Protein AF-A0A6A6ESE4-F1 (afdb_monomer)

Mean predicted aligned error: 6.91 Å

Sequence (106 aa):
MTNELGIQWLRHFNKHTKHRTVGVHRLLIINGHESHDSLEFQQLYKEKQIITICMPSHSSHLLQPLDVGCFSPLKDAYGRQVEDLIRNHIYHVTKLEFLPAFKAAY

Foldseek 3Di:
DALVVVVVVVVVVLVVCVVVDDPQAAEDEEEQDPSQPDPVNVVSCVVSRYDYDYDDPPCCCPPVCCVPPPVVQLVVQLVVLQVVCVVVVNPDDDPVSNVVSSVRSD

InterPro domains:
  IPR004875 DDE superfamily endonuclease domain [PF03184] (1-91)
  IPR050863 Centromere and Transposable Element-Derived Protein [PTHR19303] (1-89)

Secondary structure (DSSP, 8-state):
--HHHHHHHHHHHHHHHGGG--SS-EEEEEE--GGG--HHHHHHHHHTTEEEEEEPTT-HHHH-HIIIIIIHHHHHHHHHHHHHHHHTT-----HHHHHHHHHHH-

Organism: NCBI:txid1314779

pLDDT: mean 86.21, std 9.84, range [55.22, 96.88]

Nearest PDB structures (foldseek):
  1cz9-assembly1_A-2  TM=4.977E-01  e=2.055E-02  Avian sarcoma virus
  6rwl-assembly1_A  TM=5.855E-01  e=9.764E-02  Simian immunodeficiency virus
  8fnn-assembly1_A  TM=5.774E-01  e=1.177E-01  Homo sapiens
  3hpg-assembly3_B-2  TM=4.172E-01  e=4.918E-02  Visna/maedi virus EV1 KV1772
  3hpg-assembly2_F  TM=3.936E-01  e=4.918E-02  Visna/maedi virus EV1 KV1772

Structure (mmCIF, N/CA/C/O backbone):
data_AF-A0A6A6ESE4-F1
#
_entry.id   AF-A0A6A6ESE4-F1
#
loop_
_atom_site.group_PDB
_atom_site.id
_atom_site.type_symbol
_atom_site.label_atom_id
_atom_site.label_alt_id
_atom_site.label_comp_id
_atom_site.label_asym_id
_atom_site.label_entity_id
_atom_site.label_seq_id
_atom_site.pdbx_PDB_ins_code
_atom_site.Cartn_x
_atom_site.Cartn_y
_atom_site.Cartn_z
_atom_site.occupancy
_atom_site.B_iso_or_equiv
_atom_site.auth_seq_id
_atom_site.auth_comp_id
_atom_site.auth_asym_id
_atom_site.auth_atom_id
_atom_site.pdbx_PDB_model_num
ATOM 1 N N . MET A 1 1 ? 5.144 8.330 6.990 1.00 60.06 1 MET A N 1
ATOM 2 C CA . MET A 1 1 ? 3.810 8.976 6.935 1.00 60.06 1 MET A CA 1
ATOM 3 C C . MET A 1 1 ? 3.737 9.969 8.083 1.00 60.06 1 MET A C 1
ATOM 5 O O . MET A 1 1 ? 4.176 9.608 9.166 1.00 60.06 1 MET A O 1
ATOM 9 N N . THR A 1 2 ? 3.279 11.205 7.869 1.00 75.00 2 THR A N 1
ATOM 10 C CA . THR A 1 2 ? 3.035 12.130 8.993 1.00 75.00 2 THR A CA 1
ATOM 11 C C . THR A 1 2 ? 1.780 11.694 9.752 1.00 75.00 2 THR A C 1
ATOM 13 O O . THR A 1 2 ? 0.915 11.026 9.177 1.00 75.00 2 THR A O 1
ATOM 16 N N . ASN A 1 3 ? 1.658 12.082 11.023 1.00 75.00 3 ASN A N 1
ATOM 17 C CA . ASN A 1 3 ? 0.480 11.743 11.829 1.00 75.00 3 ASN A CA 1
ATOM 18 C C . ASN A 1 3 ? -0.818 12.257 11.180 1.00 75.00 3 ASN A C 1
ATOM 20 O O . ASN A 1 3 ? -1.790 11.514 11.076 1.00 75.00 3 ASN A O 1
ATOM 24 N N . GLU A 1 4 ? -0.803 13.482 10.646 1.00 81.00 4 GLU A N 1
ATOM 25 C CA . GLU A 1 4 ? -1.957 14.085 9.968 1.00 81.00 4 GLU A CA 1
ATOM 26 C C . GLU A 1 4 ? -2.402 13.281 8.738 1.00 81.00 4 GLU A C 1
ATOM 28 O O . GLU A 1 4 ? -3.581 12.940 8.603 1.00 81.00 4 GLU A O 1
ATOM 33 N N . LEU A 1 5 ? -1.460 12.912 7.863 1.00 83.75 5 LEU A N 1
ATOM 34 C CA . LEU A 1 5 ? -1.777 12.133 6.668 1.00 83.75 5 LEU A CA 1
ATOM 35 C C . LEU A 1 5 ? -2.321 10.749 7.036 1.00 83.75 5 LEU A C 1
ATOM 37 O O . LEU A 1 5 ? -3.256 10.263 6.403 1.00 83.75 5 LEU A O 1
ATOM 41 N N . GLY A 1 6 ? -1.779 10.127 8.085 1.00 82.88 6 GLY A N 1
ATOM 42 C CA . GLY A 1 6 ? -2.277 8.837 8.549 1.00 82.88 6 GLY A CA 1
ATOM 43 C C . GLY A 1 6 ? -3.691 8.917 9.140 1.00 82.88 6 GLY A C 1
ATOM 44 O O . GLY A 1 6 ? -4.491 8.011 8.910 1.00 82.88 6 GLY A O 1
ATOM 45 N N . ILE A 1 7 ? -4.053 10.010 9.821 1.00 83.69 7 ILE A N 1
ATOM 46 C CA . ILE A 1 7 ? -5.424 10.232 10.312 1.00 83.69 7 ILE A CA 1
ATOM 47 C C . ILE A 1 7 ? -6.389 10.423 9.143 1.00 83.69 7 ILE A C 1
ATOM 49 O O . ILE A 1 7 ? -7.467 9.819 9.120 1.00 83.69 7 ILE A O 1
ATOM 53 N N . GLN A 1 8 ? -6.014 11.237 8.152 1.00 88.62 8 GLN A N 1
ATOM 54 C CA . GLN A 1 8 ? -6.818 11.421 6.942 1.00 88.62 8 GLN A CA 1
ATOM 55 C C . GLN A 1 8 ? -7.012 10.093 6.204 1.00 88.62 8 GLN A C 1
ATOM 57 O O . GLN A 1 8 ? -8.137 9.753 5.820 1.00 88.62 8 GLN A O 1
ATOM 62 N N . TRP A 1 9 ? -5.944 9.303 6.083 1.00 89.06 9 TRP A N 1
ATOM 63 C CA . TRP A 1 9 ? -6.002 7.967 5.508 1.00 89.06 9 TRP A CA 1
ATOM 64 C C . TRP A 1 9 ? -6.937 7.048 6.301 1.00 89.06 9 TRP A C 1
ATOM 66 O O . TRP A 1 9 ? -7.791 6.400 5.703 1.00 89.06 9 TRP A O 1
ATOM 76 N N . LEU A 1 10 ? -6.874 7.037 7.636 1.00 88.75 10 LEU A N 1
ATOM 77 C CA . LEU A 1 10 ? -7.746 6.197 8.464 1.00 88.75 10 LEU A CA 1
ATOM 78 C C . LEU A 1 10 ? -9.224 6.597 8.337 1.00 88.75 10 LEU A C 1
ATOM 80 O O . LEU A 1 10 ? -10.106 5.736 8.247 1.00 88.75 10 LEU A O 1
ATOM 84 N N . ARG A 1 11 ? -9.517 7.901 8.268 1.00 90.38 11 ARG A N 1
ATOM 85 C CA . ARG A 1 11 ? -10.874 8.405 7.989 1.00 90.38 11 ARG A CA 1
ATOM 86 C C . ARG A 1 11 ? -11.362 7.935 6.620 1.00 90.38 11 ARG A C 1
ATOM 88 O O . ARG A 1 11 ? -12.500 7.471 6.506 1.00 90.38 11 ARG A O 1
ATOM 95 N N . HIS A 1 12 ? -10.504 8.010 5.605 1.00 92.94 12 HIS A N 1
ATOM 96 C CA . HIS A 1 12 ? -10.797 7.523 4.262 1.00 92.94 12 HIS A CA 1
ATOM 97 C C . HIS A 1 12 ? -11.025 6.004 4.243 1.00 92.94 12 HIS A C 1
ATOM 99 O O . HIS A 1 12 ? -12.041 5.550 3.715 1.00 92.94 12 HIS A O 1
ATOM 105 N N . PHE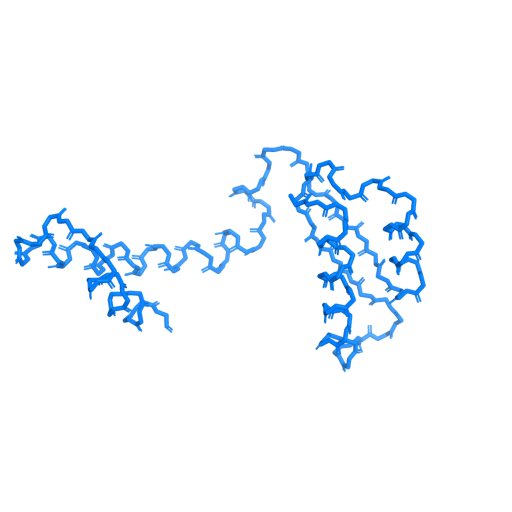 A 1 13 ? -10.140 5.223 4.863 1.00 91.19 13 PHE A N 1
ATOM 106 C CA . PHE A 1 13 ? -10.267 3.776 5.010 1.00 91.19 13 PHE A CA 1
ATOM 107 C C . PHE A 1 13 ? -11.605 3.419 5.654 1.00 91.19 13 PHE A C 1
ATOM 109 O O . PHE A 1 13 ? -12.371 2.629 5.106 1.00 91.19 13 PHE A O 1
ATOM 116 N N . ASN A 1 14 ? -11.941 4.059 6.777 1.00 92.56 14 ASN A N 1
ATOM 117 C CA . ASN A 1 14 ? -13.201 3.821 7.460 1.00 92.56 14 ASN A CA 1
ATOM 118 C C . ASN A 1 14 ? -14.408 4.122 6.559 1.00 92.56 14 ASN A C 1
ATOM 120 O O . ASN A 1 14 ? -15.317 3.297 6.481 1.00 92.56 14 ASN A O 1
ATOM 124 N N . LYS A 1 15 ? -14.408 5.265 5.859 1.00 94.56 15 LYS A N 1
ATOM 125 C CA . LYS A 1 15 ? -15.483 5.656 4.931 1.00 94.56 15 LYS A CA 1
ATOM 126 C C . LYS A 1 15 ? -15.748 4.574 3.877 1.00 94.56 15 LYS A C 1
ATOM 128 O O . LYS A 1 15 ? -16.907 4.269 3.610 1.00 94.56 15 LYS A O 1
ATOM 133 N N . HIS A 1 16 ? -14.698 3.973 3.321 1.00 94.75 16 HIS A N 1
ATOM 134 C CA . HIS A 1 16 ? -14.820 3.024 2.211 1.00 94.75 16 HIS A CA 1
ATOM 135 C C . HIS A 1 16 ? -14.953 1.561 2.642 1.00 94.75 16 HIS A C 1
ATOM 137 O O . HIS A 1 16 ? -15.399 0.748 1.840 1.00 94.75 16 HIS A O 1
ATOM 143 N N . THR A 1 17 ? -14.628 1.201 3.887 1.00 93.81 17 THR A N 1
ATOM 144 C CA . THR A 1 17 ? -14.713 -0.197 4.352 1.00 93.81 17 THR A CA 1
ATOM 145 C C . THR A 1 17 ? -15.818 -0.450 5.369 1.00 93.81 17 THR A C 1
ATOM 147 O O . THR A 1 17 ? -16.146 -1.608 5.608 1.00 93.81 17 THR A O 1
ATOM 150 N N . LYS A 1 18 ? -16.441 0.588 5.951 1.00 93.69 18 LYS A N 1
ATOM 151 C CA . LYS A 1 18 ? -17.464 0.420 7.005 1.00 93.69 18 LYS A CA 1
ATOM 152 C C . LYS A 1 18 ? -18.620 -0.486 6.574 1.00 93.69 18 LYS A C 1
ATOM 154 O O . LYS A 1 18 ? -19.051 -1.317 7.365 1.00 93.69 18 LYS A O 1
ATOM 159 N N . HIS A 1 19 ? -19.076 -0.370 5.326 1.00 94.31 19 HIS A N 1
ATOM 160 C CA . HIS A 1 19 ? -20.165 -1.193 4.784 1.00 94.31 19 HIS A CA 1
ATOM 161 C C . HIS A 1 19 ? -19.805 -2.682 4.637 1.00 94.31 19 HIS A C 1
ATOM 163 O O . HIS A 1 19 ? -20.695 -3.504 4.473 1.00 94.31 19 HIS A O 1
ATOM 169 N N . ARG A 1 20 ? -18.513 -3.033 4.692 1.00 93.19 20 ARG A N 1
ATOM 170 C CA . ARG A 1 20 ? -18.008 -4.412 4.592 1.00 93.19 20 ARG A CA 1
ATOM 171 C C . ARG A 1 20 ? -17.799 -5.068 5.957 1.00 93.19 20 ARG A C 1
ATOM 173 O O . ARG A 1 20 ? -17.222 -6.147 6.030 1.00 93.19 20 ARG A O 1
ATOM 180 N N . THR A 1 21 ? -18.196 -4.400 7.040 1.00 93.81 21 THR A N 1
ATOM 181 C CA . THR A 1 21 ? -18.011 -4.922 8.398 1.00 93.81 21 THR A CA 1
ATOM 182 C C . THR A 1 21 ? -18.909 -6.132 8.616 1.00 93.81 21 THR A C 1
ATOM 184 O O . THR A 1 21 ? -20.117 -6.053 8.408 1.00 93.81 21 THR A O 1
ATOM 187 N N . VAL A 1 22 ? -18.316 -7.229 9.082 1.00 92.44 22 VAL A N 1
ATOM 188 C CA . VAL A 1 22 ? -19.036 -8.408 9.567 1.00 92.44 22 VAL A CA 1
ATOM 189 C C . VAL A 1 22 ? -18.916 -8.422 11.089 1.00 92.44 22 VAL A C 1
ATOM 191 O O . VAL A 1 22 ? -17.811 -8.452 11.625 1.00 92.44 22 VAL A O 1
ATOM 194 N N . GLY A 1 23 ? -20.049 -8.356 11.791 1.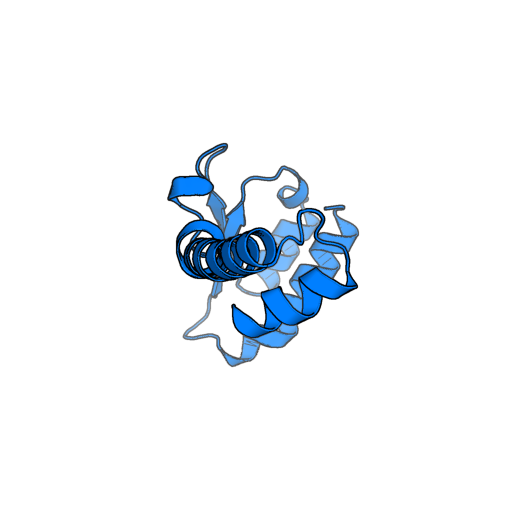00 92.25 23 GLY A N 1
ATOM 195 C CA . GLY A 1 23 ? -20.083 -8.206 13.247 1.00 92.25 23 GLY A CA 1
ATOM 196 C C . GLY A 1 23 ? -19.824 -6.765 13.703 1.00 92.25 23 GLY A C 1
ATOM 197 O O . GLY A 1 23 ? -20.348 -5.821 13.115 1.00 92.25 23 GLY A O 1
ATOM 198 N N . VAL A 1 24 ? -19.049 -6.600 14.780 1.00 90.56 24 VAL A N 1
ATOM 199 C CA . VAL A 1 24 ? -18.833 -5.294 15.440 1.00 90.56 24 VAL A CA 1
ATOM 200 C C . VAL A 1 24 ? -17.484 -4.669 15.082 1.00 90.56 24 VAL A C 1
ATOM 202 O O . VAL A 1 24 ? -17.394 -3.453 14.924 1.00 90.56 24 VAL A O 1
ATOM 205 N N . HIS A 1 25 ? -16.440 -5.489 14.936 1.00 92.06 25 HIS A N 1
ATOM 206 C CA . HIS A 1 25 ? -15.061 -5.021 14.803 1.00 92.06 25 HIS A CA 1
ATOM 207 C C . HIS A 1 25 ? -14.490 -5.277 13.408 1.00 92.06 25 HIS A C 1
ATOM 209 O O . HIS A 1 25 ? -14.838 -6.254 12.747 1.00 92.06 25 HIS A O 1
ATOM 215 N N . ARG A 1 26 ? -13.551 -4.425 12.984 1.00 93.06 26 ARG A N 1
ATOM 216 C CA . ARG A 1 26 ? -12.679 -4.671 11.822 1.00 93.06 26 ARG A CA 1
ATOM 217 C C . ARG A 1 26 ? -11.235 -4.779 12.269 1.00 93.06 26 ARG A C 1
ATOM 219 O O . ARG A 1 26 ? -10.783 -3.968 13.069 1.00 93.06 26 ARG A O 1
ATOM 226 N N . LEU A 1 27 ? -10.511 -5.733 11.702 1.00 90.44 27 LEU A N 1
ATOM 227 C CA . LEU A 1 27 ? -9.081 -5.879 11.924 1.00 90.44 27 LEU A CA 1
ATOM 228 C C . LEU A 1 27 ? -8.298 -5.106 10.857 1.00 90.44 27 LEU A C 1
ATOM 230 O O . LEU A 1 27 ? -8.546 -5.273 9.664 1.00 90.44 27 LEU A O 1
ATOM 234 N N . LEU A 1 28 ? -7.346 -4.284 11.289 1.00 88.56 28 LEU A N 1
ATOM 235 C CA . LEU A 1 28 ? -6.382 -3.607 10.434 1.00 88.56 28 LEU A CA 1
ATOM 236 C C . LEU A 1 28 ? -4.967 -4.074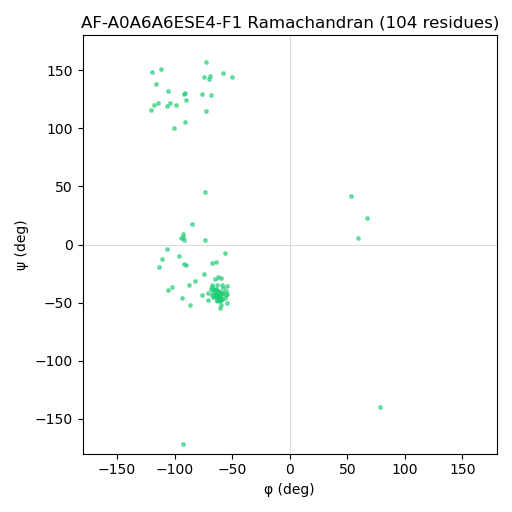 10.795 1.00 88.56 28 LEU A C 1
ATOM 238 O O . LEU A 1 28 ? -4.517 -3.898 11.924 1.00 88.56 28 LEU A O 1
ATOM 242 N N . ILE A 1 29 ? -4.268 -4.661 9.827 1.00 86.00 29 ILE A N 1
ATOM 243 C CA . ILE A 1 29 ? -2.881 -5.111 9.981 1.00 86.00 29 ILE A CA 1
ATOM 244 C C . ILE A 1 29 ? -1.973 -4.043 9.369 1.00 86.00 29 ILE A C 1
ATOM 246 O O . ILE A 1 29 ? -2.100 -3.734 8.184 1.00 86.00 29 ILE A O 1
ATOM 250 N N . ILE A 1 30 ? -1.080 -3.474 10.174 1.00 80.44 30 ILE A N 1
ATOM 251 C CA . ILE A 1 30 ? -0.171 -2.386 9.786 1.00 80.44 30 ILE A CA 1
ATOM 252 C C . ILE A 1 30 ? 1.284 -2.829 9.942 1.00 80.44 30 ILE A C 1
ATOM 254 O O . ILE A 1 30 ? 1.608 -3.649 10.805 1.00 80.44 30 ILE A O 1
ATOM 258 N N . ASN A 1 31 ? 2.173 -2.304 9.098 1.00 73.50 31 ASN A N 1
ATOM 259 C CA . ASN A 1 31 ? 3.607 -2.436 9.345 1.00 73.50 31 ASN A CA 1
ATOM 260 C C . ASN A 1 31 ? 3.982 -1.583 10.562 1.00 73.50 31 ASN A C 1
ATOM 262 O O . ASN A 1 31 ? 3.379 -0.536 10.792 1.00 73.50 31 ASN A O 1
ATOM 266 N N . GLY A 1 32 ? 4.942 -2.043 11.365 1.00 62.84 32 GLY A N 1
ATOM 267 C CA . GLY A 1 32 ? 5.331 -1.395 12.622 1.00 62.84 32 GLY A CA 1
ATOM 268 C C . GLY A 1 32 ? 6.121 -0.107 12.480 1.00 62.84 32 GLY A C 1
ATOM 269 O O . GLY A 1 32 ? 7.125 0.091 13.151 1.00 62.84 32 GLY A O 1
ATOM 270 N N . HIS A 1 33 ? 5.675 0.769 11.590 1.00 64.88 33 HIS A N 1
ATOM 271 C CA . HIS A 1 33 ? 6.222 2.100 11.444 1.00 64.88 33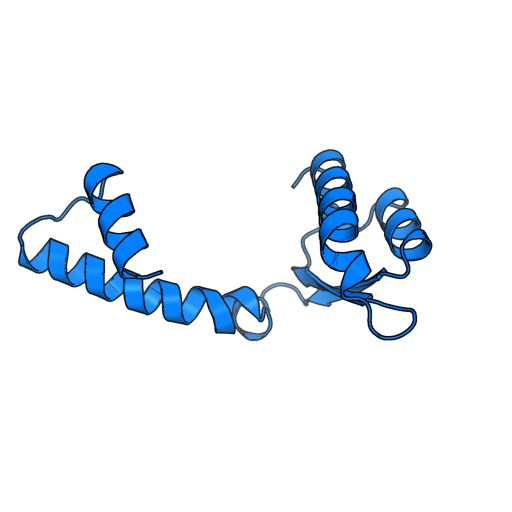 HIS A CA 1
ATOM 272 C C . HIS A 1 33 ? 5.714 2.996 12.589 1.00 64.88 33 HIS A C 1
ATOM 274 O O . HIS A 1 33 ? 4.508 3.096 12.810 1.00 64.88 33 HIS A O 1
ATOM 280 N N . GLU A 1 34 ? 6.625 3.692 13.276 1.00 55.22 34 GLU A N 1
ATOM 281 C CA . GLU A 1 34 ? 6.415 4.468 14.523 1.00 55.22 34 GLU A CA 1
ATOM 282 C C . GLU A 1 34 ? 5.325 5.565 14.468 1.00 55.22 34 GLU A C 1
ATOM 284 O O . GLU A 1 34 ? 4.946 6.146 15.480 1.00 55.22 34 GLU A O 1
ATOM 289 N N . SER A 1 35 ? 4.759 5.852 13.295 1.00 60.12 35 SER A N 1
ATOM 290 C CA . SER A 1 35 ? 3.722 6.876 13.092 1.00 60.12 35 SER A CA 1
ATOM 291 C C . SER A 1 35 ? 2.324 6.496 13.611 1.00 60.12 35 SER A C 1
ATOM 293 O O . SER A 1 35 ? 1.370 7.235 13.376 1.00 60.12 35 SER A O 1
ATOM 295 N N . HIS A 1 36 ? 2.165 5.339 14.259 1.00 60.16 36 HIS A N 1
ATOM 296 C CA . HIS A 1 36 ? 0.865 4.806 14.692 1.00 60.16 36 HIS A CA 1
ATOM 297 C C . HIS A 1 36 ? 0.604 4.892 16.203 1.00 60.16 36 HIS A C 1
ATOM 299 O O . HIS A 1 36 ? -0.508 4.588 16.631 1.00 60.16 36 HIS A O 1
ATOM 305 N N . ASP A 1 37 ? 1.577 5.360 16.987 1.00 63.91 37 ASP A N 1
ATOM 306 C CA . ASP A 1 37 ? 1.507 5.375 18.456 1.00 63.91 37 ASP A CA 1
ATOM 307 C C . ASP A 1 37 ? 0.965 6.682 19.053 1.00 63.91 37 ASP A C 1
ATOM 309 O O . ASP A 1 37 ? 0.987 6.877 20.270 1.00 63.91 37 ASP A O 1
ATOM 313 N N . SER A 1 38 ? 0.438 7.599 18.233 1.00 72.88 38 SER A N 1
ATOM 314 C CA . SER A 1 38 ? -0.191 8.801 18.786 1.00 72.88 38 SER A CA 1
ATOM 315 C C . SER A 1 38 ? -1.516 8.459 19.486 1.00 72.88 38 SER A C 1
ATOM 317 O O . SER A 1 38 ? -2.304 7.629 19.020 1.00 72.88 38 SER A O 1
ATOM 319 N N . LEU A 1 39 ? -1.798 9.144 20.598 1.00 79.38 39 LEU A N 1
ATOM 320 C CA . LEU A 1 39 ? -3.056 8.999 21.343 1.00 79.38 39 LEU A CA 1
ATOM 321 C C . LEU A 1 39 ? -4.288 9.225 20.447 1.00 79.38 39 LEU A C 1
ATOM 323 O O . LEU A 1 39 ? -5.306 8.550 20.594 1.00 79.38 39 LEU A O 1
ATOM 327 N N . GLU A 1 40 ? -4.176 10.146 19.491 1.00 80.81 40 GLU A N 1
ATOM 328 C CA . GLU A 1 40 ? -5.235 10.468 18.536 1.00 80.81 40 GLU A CA 1
ATOM 329 C C . GLU A 1 40 ? -5.569 9.277 17.623 1.00 80.81 40 GLU A C 1
ATOM 331 O O . GLU A 1 40 ? -6.745 8.994 17.380 1.00 80.81 40 GLU A O 1
ATOM 336 N N . PHE A 1 41 ? -4.563 8.513 17.177 1.00 80.94 41 PHE A N 1
ATOM 337 C CA . PHE A 1 41 ? -4.798 7.277 16.424 1.00 80.94 41 PHE A CA 1
ATOM 338 C C . PHE A 1 41 ? -5.543 6.247 17.262 1.00 80.94 41 PHE A C 1
ATOM 340 O O . PHE A 1 41 ? -6.536 5.685 16.801 1.00 80.94 41 PHE A O 1
ATOM 347 N N . GLN A 1 42 ? -5.099 6.017 18.497 1.00 81.94 42 GLN A N 1
ATOM 348 C CA . GLN A 1 42 ? -5.715 5.029 19.384 1.00 81.94 42 GLN A CA 1
ATOM 349 C C . GLN A 1 42 ? -7.184 5.359 19.677 1.00 81.94 42 GLN A C 1
ATOM 351 O O . GLN A 1 42 ? -8.044 4.474 19.631 1.00 81.94 42 GLN A O 1
ATOM 356 N N . GLN A 1 43 ? -7.492 6.637 19.918 1.00 87.06 43 GLN A N 1
ATOM 357 C CA . GLN A 1 43 ? -8.867 7.105 20.097 1.00 87.06 43 GLN A CA 1
ATOM 358 C C . GLN A 1 43 ? -9.703 6.868 18.839 1.00 87.06 43 GLN A C 1
ATOM 360 O O . GLN A 1 43 ? -10.790 6.293 18.922 1.00 87.06 43 GLN A O 1
ATOM 365 N N . LEU A 1 44 ? -9.175 7.224 17.666 1.00 86.31 44 LEU A N 1
ATOM 366 C CA . LEU A 1 44 ? -9.885 7.053 16.404 1.00 86.31 44 LEU A CA 1
ATOM 367 C C . LEU A 1 44 ? -10.135 5.570 16.079 1.00 86.31 44 LEU A C 1
ATOM 369 O O . LEU A 1 44 ? -11.235 5.216 15.654 1.00 86.31 44 LEU A O 1
ATOM 373 N N . TYR A 1 45 ? -9.168 4.684 16.328 1.00 88.06 45 TYR A N 1
ATOM 374 C CA . TYR A 1 45 ? -9.352 3.237 16.177 1.00 88.06 45 TYR A CA 1
ATOM 375 C C . TYR A 1 45 ? -10.471 2.713 17.082 1.00 88.06 45 TYR A C 1
ATOM 377 O O . TYR A 1 45 ? -11.388 2.037 16.602 1.00 88.06 45 TYR A O 1
ATOM 385 N N . LYS A 1 46 ? -10.463 3.107 18.361 1.00 89.12 46 LYS A N 1
ATOM 386 C CA . LYS A 1 46 ? -11.490 2.720 19.334 1.00 89.12 46 LYS A CA 1
ATOM 387 C C . LYS A 1 46 ? -12.878 3.222 18.932 1.00 89.12 46 LYS A C 1
ATOM 389 O O . 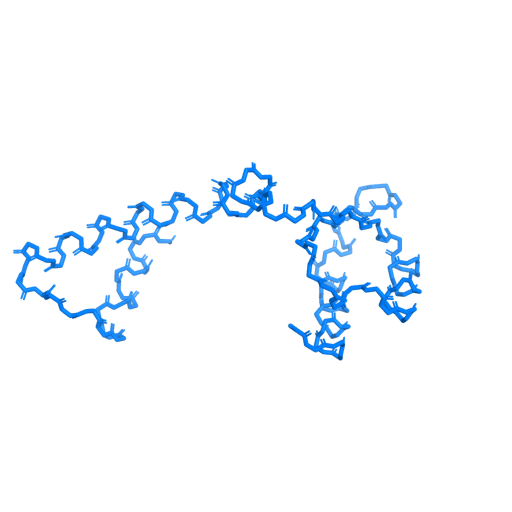LYS A 1 46 ? -13.828 2.441 18.897 1.00 89.12 46 LYS A O 1
ATOM 394 N N . GLU A 1 47 ? -13.007 4.492 18.557 1.00 92.50 47 GLU A N 1
ATOM 395 C CA . GLU A 1 47 ? -14.276 5.068 18.094 1.00 92.50 47 GLU A CA 1
ATOM 396 C C . GLU A 1 47 ? -14.858 4.339 16.881 1.00 92.50 47 GLU A C 1
ATOM 398 O O . GLU A 1 47 ? -16.076 4.223 16.744 1.00 92.50 47 GLU A O 1
ATOM 403 N N . LYS A 1 48 ? -14.003 3.893 15.955 1.00 91.75 48 LYS A N 1
ATOM 404 C CA . LYS A 1 48 ? -14.440 3.249 14.708 1.00 91.75 48 LYS A CA 1
ATOM 405 C C . LYS A 1 48 ? -14.529 1.724 14.808 1.00 91.75 48 LYS A C 1
ATOM 407 O O . LYS A 1 48 ? -14.791 1.088 13.781 1.00 91.75 48 LYS A O 1
ATOM 412 N N . GLN A 1 49 ? -14.344 1.166 16.011 1.00 93.75 49 GLN A N 1
ATOM 413 C CA . GLN A 1 49 ? -14.322 -0.276 16.289 1.00 93.75 49 GLN A CA 1
ATOM 414 C C . GLN A 1 49 ? -13.315 -1.008 15.385 1.00 93.75 49 GLN A C 1
ATOM 416 O O . GLN A 1 49 ? -13.591 -2.067 14.818 1.00 93.75 49 GLN A O 1
ATOM 421 N N . ILE A 1 50 ? -12.147 -0.393 15.191 1.00 92.75 50 ILE A N 1
ATOM 422 C CA . ILE A 1 50 ? -11.040 -0.958 14.423 1.00 92.75 50 ILE A CA 1
ATOM 423 C C . ILE A 1 50 ? -9.994 -1.454 15.416 1.00 92.75 50 ILE A C 1
ATOM 425 O O . ILE A 1 50 ? -9.488 -0.687 16.228 1.00 92.75 50 ILE A O 1
ATOM 429 N N . ILE A 1 51 ? -9.677 -2.739 15.339 1.00 90.12 51 ILE A N 1
ATOM 430 C CA . ILE A 1 51 ? -8.583 -3.363 16.077 1.00 90.12 51 ILE A CA 1
ATOM 431 C C . ILE A 1 51 ? -7.351 -3.294 15.185 1.00 90.12 51 ILE A C 1
ATOM 433 O O . ILE A 1 51 ? -7.414 -3.683 14.020 1.00 90.12 51 ILE A O 1
ATOM 437 N N . THR A 1 52 ? -6.234 -2.817 15.719 1.00 86.31 52 THR A N 1
ATOM 438 C CA . THR A 1 52 ? -4.966 -2.754 14.990 1.00 86.31 52 THR A CA 1
ATOM 439 C C . THR A 1 52 ? -3.999 -3.817 15.470 1.00 86.31 52 THR A C 1
ATOM 441 O O . THR A 1 52 ? -3.766 -3.935 16.671 1.00 86.31 52 THR A O 1
ATOM 444 N N . ILE A 1 53 ? -3.391 -4.542 14.532 1.00 84.94 53 ILE A N 1
ATOM 445 C CA . ILE A 1 53 ? -2.235 -5.400 14.798 1.00 84.94 53 ILE A CA 1
ATOM 446 C C . ILE A 1 53 ? -1.038 -4.826 14.055 1.00 84.94 53 ILE A C 1
ATOM 448 O O . ILE A 1 53 ? -1.057 -4.671 12.835 1.00 84.94 53 ILE A O 1
ATOM 452 N N . CYS A 1 54 ? -0.001 -4.522 14.822 1.00 81.38 54 CYS A N 1
ATOM 453 C CA . CYS A 1 54 ? 1.284 -4.067 14.332 1.00 81.38 54 CYS A CA 1
ATOM 454 C C . CYS A 1 54 ? 2.186 -5.283 14.089 1.00 81.38 54 CYS A C 1
ATOM 456 O O . CYS A 1 54 ? 2.369 -6.108 14.987 1.00 81.38 54 CYS A O 1
ATOM 458 N N . MET A 1 55 ? 2.718 -5.425 12.875 1.00 81.25 55 MET A N 1
ATOM 459 C CA . MET A 1 55 ? 3.673 -6.494 12.577 1.00 81.25 55 MET A CA 1
ATOM 460 C C . MET A 1 55 ? 5.047 -6.194 13.187 1.00 81.25 55 MET A C 1
ATOM 462 O O . MET A 1 55 ? 5.471 -5.035 13.160 1.00 81.25 55 MET A O 1
ATOM 466 N N . PRO A 1 56 ? 5.778 -7.222 13.665 1.00 78.38 56 PRO A N 1
ATOM 467 C CA . PRO A 1 56 ? 7.130 -7.042 14.176 1.00 78.38 56 PRO A CA 1
ATOM 468 C C . PRO A 1 56 ? 8.056 -6.430 13.123 1.00 78.38 56 PRO A C 1
ATOM 470 O O . PRO A 1 56 ? 7.936 -6.710 11.923 1.00 78.38 56 PRO A O 1
ATOM 473 N N . SER A 1 57 ? 9.022 -5.635 13.583 1.00 74.88 57 SER A N 1
ATOM 474 C CA . SER A 1 57 ? 10.055 -5.050 12.729 1.00 74.88 57 SER A CA 1
ATOM 475 C C . SER A 1 57 ? 10.723 -6.112 11.853 1.00 74.88 57 SER A C 1
ATOM 477 O O . SER A 1 57 ? 10.901 -7.262 12.255 1.00 74.88 57 SER A O 1
ATOM 479 N N . HIS A 1 58 ? 11.066 -5.724 10.623 1.00 69.81 58 HIS A N 1
ATOM 480 C CA . HIS A 1 58 ? 11.705 -6.574 9.610 1.00 69.81 58 HIS A CA 1
ATOM 481 C C . HIS A 1 58 ? 10.928 -7.832 9.188 1.00 69.81 58 HIS A C 1
ATOM 483 O O . HIS A 1 58 ? 11.425 -8.583 8.359 1.00 69.81 58 HIS A O 1
ATOM 489 N N . SER A 1 59 ? 9.694 -8.042 9.653 1.00 73.81 59 SER A N 1
ATOM 490 C CA . SER A 1 59 ? 8.897 -9.223 9.283 1.00 73.81 59 SER A CA 1
ATOM 491 C C . SER A 1 59 ? 7.998 -8.994 8.066 1.00 73.81 59 SER A C 1
ATOM 493 O O . SER A 1 59 ? 7.236 -9.880 7.687 1.00 73.81 59 SER A O 1
ATOM 495 N N . SER A 1 60 ? 8.085 -7.821 7.428 1.00 70.38 60 SER A N 1
ATOM 496 C CA . SER A 1 60 ? 7.209 -7.441 6.318 1.00 70.38 60 SER A CA 1
ATOM 497 C C . SER A 1 60 ? 7.227 -8.437 5.155 1.00 70.38 60 SER A C 1
ATOM 499 O O . SER A 1 60 ? 6.181 -8.886 4.698 1.00 70.38 60 SER A O 1
ATOM 501 N N . HIS A 1 61 ? 8.422 -8.858 4.749 1.00 68.88 61 HIS A N 1
ATOM 502 C CA . HIS A 1 61 ? 8.636 -9.809 3.658 1.00 68.88 61 HIS A CA 1
ATOM 503 C C . HIS A 1 61 ? 8.071 -11.217 3.923 1.00 68.88 61 HIS A C 1
ATOM 505 O O . HIS A 1 61 ? 7.947 -11.999 2.986 1.00 68.88 61 HIS A O 1
ATOM 511 N N . LEU A 1 62 ? 7.737 -11.539 5.177 1.00 70.00 62 LEU A N 1
ATOM 512 C CA . LEU A 1 62 ? 7.153 -12.824 5.572 1.00 70.00 62 LEU A CA 1
ATOM 513 C C . LEU A 1 62 ? 5.663 -12.703 5.884 1.00 70.00 62 LEU A C 1
ATOM 515 O O . LEU A 1 62 ? 4.893 -13.610 5.585 1.00 70.00 62 LEU A O 1
ATOM 519 N N . LEU A 1 63 ? 5.268 -11.603 6.528 1.00 70.62 63 LEU A N 1
ATOM 520 C CA . LEU A 1 63 ? 3.964 -11.481 7.169 1.00 70.62 63 LEU A CA 1
ATOM 521 C C . LEU A 1 63 ? 3.044 -10.452 6.518 1.00 70.62 63 LEU A C 1
ATOM 523 O O . LEU A 1 63 ? 1.843 -10.547 6.758 1.00 70.62 63 LEU A O 1
ATOM 527 N N . GLN A 1 64 ? 3.531 -9.485 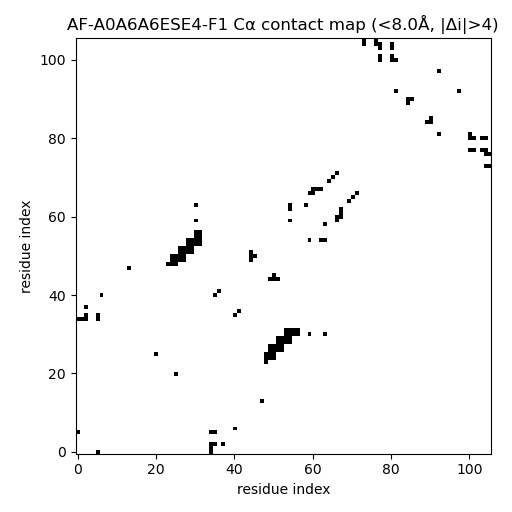5.718 1.00 79.56 64 GLN A N 1
ATOM 528 C CA . GLN A 1 64 ? 2.610 -8.530 5.089 1.00 79.56 64 GLN A CA 1
ATOM 529 C C . GLN A 1 64 ? 1.836 -9.247 3.981 1.00 79.56 64 GLN A C 1
ATOM 531 O O . GLN A 1 64 ? 2.421 -9.583 2.946 1.00 79.56 64 GLN A O 1
ATOM 536 N N . PRO A 1 65 ? 0.505 -9.396 4.114 1.00 79.88 65 PRO A N 1
ATOM 537 C CA . PRO A 1 65 ? -0.292 -10.059 3.087 1.00 79.88 65 PRO A CA 1
ATOM 538 C C . PRO A 1 65 ? -0.231 -9.311 1.753 1.00 79.88 65 PRO A C 1
ATOM 540 O O . PRO A 1 65 ? -0.352 -9.910 0.692 1.00 79.88 65 PRO A O 1
ATOM 543 N N . LEU A 1 66 ? -0.018 -7.995 1.806 1.00 81.69 66 LEU A N 1
ATOM 544 C CA . LEU A 1 66 ? 0.122 -7.165 0.621 1.00 81.69 66 LEU A CA 1
ATOM 545 C C . LEU A 1 66 ? 1.443 -7.428 -0.113 1.00 81.69 66 LEU A C 1
ATOM 547 O O . LEU A 1 66 ? 1.420 -7.532 -1.336 1.00 81.69 66 LEU A O 1
ATOM 551 N N . ASP A 1 67 ? 2.559 -7.584 0.609 1.00 80.88 67 ASP A N 1
ATOM 552 C CA . ASP A 1 67 ? 3.867 -7.83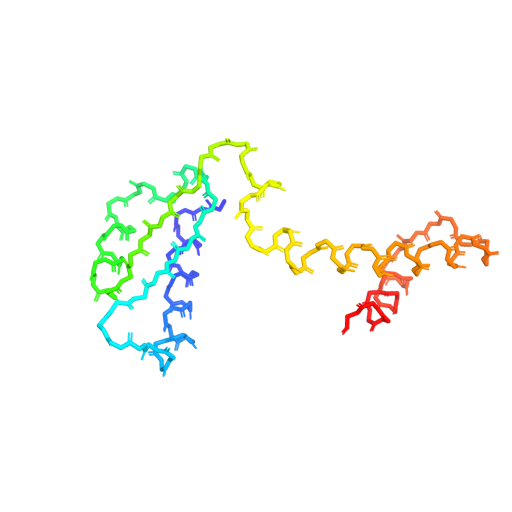6 -0.008 1.00 80.88 67 ASP A CA 1
ATOM 553 C C . ASP A 1 67 ? 3.939 -9.246 -0.600 1.00 80.88 67 ASP A C 1
ATOM 555 O O . ASP A 1 67 ? 4.325 -9.406 -1.757 1.00 80.88 67 ASP A O 1
ATOM 559 N N . VAL A 1 68 ? 3.514 -10.253 0.169 1.00 80.56 68 VAL A N 1
ATOM 560 C CA . VAL A 1 68 ? 3.567 -11.664 -0.244 1.00 80.56 68 VAL A CA 1
ATOM 561 C C . VAL A 1 68 ? 2.457 -11.999 -1.242 1.00 80.56 68 VAL A C 1
ATOM 563 O O . VAL A 1 68 ? 2.699 -12.678 -2.234 1.00 80.56 68 VAL A O 1
ATOM 566 N N . GLY A 1 69 ? 1.234 -11.525 -0.998 1.00 84.25 69 GLY A N 1
ATOM 567 C CA . GLY A 1 69 ? 0.055 -11.914 -1.771 1.00 84.25 69 GLY A CA 1
ATOM 568 C C . GLY A 1 69 ? -0.177 -11.074 -3.022 1.00 84.25 69 GLY A C 1
ATOM 569 O O . GLY A 1 69 ? -0.354 -11.626 -4.101 1.00 84.25 69 GLY A O 1
ATOM 570 N N . CYS A 1 70 ? -0.195 -9.743 -2.903 1.00 86.38 70 CYS A N 1
ATOM 571 C CA . CYS A 1 70 ? -0.552 -8.868 -4.027 1.00 86.38 70 CYS A CA 1
ATOM 572 C C . CYS A 1 70 ? 0.672 -8.392 -4.811 1.00 86.38 70 CYS A C 1
ATOM 574 O O . CYS A 1 70 ? 0.667 -8.391 -6.041 1.00 86.38 70 CYS A O 1
ATOM 576 N N . PHE A 1 71 ? 1.719 -7.953 -4.111 1.00 88.44 71 PHE A N 1
ATOM 577 C CA . PHE A 1 71 ? 2.873 -7.331 -4.747 1.00 88.44 71 PHE A CA 1
ATOM 578 C C . PHE A 1 71 ? 3.863 -8.340 -5.305 1.00 88.44 71 PHE A C 1
ATOM 580 O O . PHE A 1 71 ? 4.475 -8.022 -6.318 1.00 88.44 71 PHE A O 1
ATOM 587 N N . SER A 1 72 ? 4.019 -9.530 -4.714 1.00 89.25 72 SER A N 1
ATOM 588 C CA . SER A 1 72 ? 4.914 -10.544 -5.287 1.00 89.25 72 SER A CA 1
ATOM 589 C C . SER A 1 72 ? 4.476 -10.957 -6.698 1.00 89.25 72 SER A C 1
ATOM 591 O O . SER A 1 72 ? 5.259 -10.747 -7.623 1.00 89.25 72 SER A O 1
ATOM 593 N N . PRO A 1 73 ? 3.221 -11.400 -6.939 1.00 92.94 73 PRO A N 1
ATOM 594 C CA . PRO A 1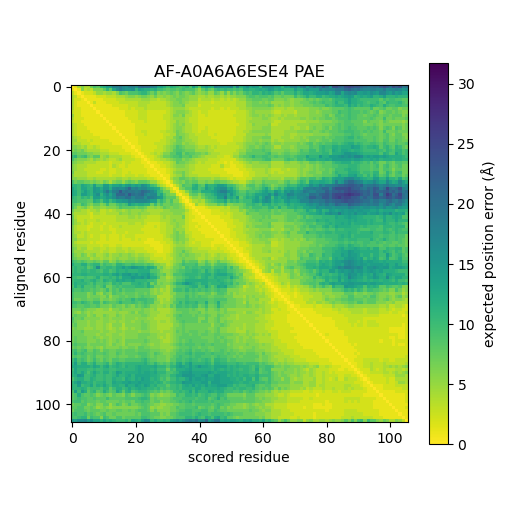 73 ? 2.804 -11.789 -8.287 1.00 92.94 73 PRO A CA 1
ATOM 595 C C . PRO A 1 73 ? 2.840 -10.625 -9.282 1.00 92.94 73 PRO A C 1
ATOM 597 O O . PRO A 1 73 ? 3.187 -10.814 -10.446 1.00 92.94 73 PRO A O 1
ATOM 600 N N . LEU A 1 74 ? 2.515 -9.409 -8.825 1.00 94.19 74 LEU A N 1
ATOM 601 C CA . LEU A 1 74 ? 2.602 -8.206 -9.651 1.00 94.19 74 LEU A CA 1
ATOM 602 C C . LEU A 1 74 ? 4.052 -7.886 -10.040 1.00 94.19 74 LEU A C 1
ATOM 604 O O . LEU A 1 74 ? 4.311 -7.568 -11.198 1.00 94.19 74 LEU A O 1
ATOM 608 N N . LYS A 1 75 ? 5.003 -7.982 -9.100 1.00 92.19 75 LYS A N 1
ATOM 609 C CA . LYS A 1 75 ? 6.436 -7.795 -9.374 1.00 92.19 75 LYS A CA 1
ATOM 610 C C . LYS A 1 75 ? 6.940 -8.829 -10.373 1.00 92.19 75 LYS A C 1
ATOM 612 O O . LYS A 1 75 ? 7.661 -8.451 -11.287 1.00 92.19 75 LYS A O 1
ATOM 617 N N . ASP A 1 76 ? 6.512 -10.082 -10.249 1.00 94.88 76 ASP A N 1
ATOM 618 C CA . ASP A 1 76 ? 6.899 -11.152 -11.173 1.00 94.88 76 ASP A CA 1
ATOM 619 C C . ASP A 1 76 ? 6.304 -10.935 -12.574 1.00 94.88 76 ASP A C 1
ATOM 621 O O . ASP A 1 76 ? 6.982 -11.083 -13.593 1.00 94.88 76 ASP A O 1
ATOM 625 N N . ALA A 1 77 ? 5.026 -10.552 -12.658 1.00 96.38 77 ALA A N 1
ATOM 626 C CA . ALA A 1 77 ? 4.372 -10.221 -13.922 1.00 96.38 77 ALA A CA 1
ATOM 627 C C . ALA A 1 77 ? 5.025 -9.012 -14.601 1.00 96.38 77 ALA A C 1
ATOM 629 O O . ALA A 1 77 ? 5.326 -9.066 -15.792 1.00 96.38 77 ALA A O 1
ATOM 630 N N . TYR A 1 78 ? 5.303 -7.955 -13.841 1.00 96.69 78 TYR A N 1
ATOM 631 C CA . TYR A 1 78 ? 5.987 -6.771 -14.344 1.00 96.69 78 TYR A CA 1
ATOM 632 C C . TYR A 1 78 ? 7.442 -7.064 -14.731 1.00 96.69 78 TYR A C 1
ATOM 634 O O . TYR A 1 78 ? 7.902 -6.591 -15.766 1.00 96.69 78 TYR A O 1
ATOM 642 N N . GLY A 1 79 ? 8.149 -7.897 -13.962 1.00 95.56 79 GLY A N 1
ATOM 643 C CA . GLY A 1 79 ? 9.501 -8.359 -14.278 1.00 95.56 79 GLY A CA 1
ATOM 644 C C . GLY A 1 79 ? 9.572 -9.013 -15.657 1.00 95.56 79 GLY A C 1
ATOM 645 O O . GLY A 1 79 ? 10.434 -8.653 -16.453 1.00 95.56 79 GLY A O 1
ATOM 646 N N . ARG A 1 80 ? 8.589 -9.856 -16.002 1.00 96.88 80 ARG A N 1
ATOM 647 C CA . ARG A 1 80 ? 8.466 -10.436 -17.352 1.00 96.88 80 ARG A CA 1
ATOM 648 C C . ARG A 1 80 ? 8.271 -9.379 -18.444 1.00 96.88 80 ARG A C 1
ATOM 650 O O . ARG A 1 80 ? 8.886 -9.481 -19.498 1.00 96.88 80 ARG A O 1
ATOM 657 N N . GLN A 1 81 ? 7.471 -8.340 -18.190 1.00 96.62 81 GLN A N 1
ATOM 658 C CA . GLN A 1 81 ? 7.313 -7.232 -19.145 1.00 96.62 81 GLN A CA 1
ATOM 659 C C . GLN A 1 81 ? 8.631 -6.472 -19.351 1.00 96.62 81 GLN A C 1
ATOM 661 O O . GLN A 1 81 ? 8.967 -6.101 -20.473 1.00 96.62 81 GLN A O 1
ATOM 666 N N . VAL A 1 82 ? 9.408 -6.272 -18.283 1.00 95.12 82 VAL A N 1
ATOM 667 C CA . VAL A 1 82 ? 10.736 -5.647 -18.365 1.00 95.12 82 VAL A CA 1
ATOM 668 C C . VAL A 1 82 ? 11.724 -6.533 -19.129 1.00 95.12 82 VAL A C 1
ATOM 670 O O . VAL A 1 82 ? 12.474 -6.019 -19.955 1.00 95.12 82 VAL A O 1
ATOM 673 N N . GLU A 1 83 ? 11.710 -7.851 -18.919 1.00 95.75 83 GLU A N 1
ATOM 674 C CA . GLU A 1 83 ? 12.527 -8.794 -19.696 1.00 95.75 83 GLU A CA 1
ATOM 675 C C . GLU A 1 83 ? 12.215 -8.721 -21.196 1.00 95.75 83 GLU A C 1
ATOM 677 O O . GLU A 1 83 ? 13.133 -8.702 -22.019 1.00 95.75 83 GLU A O 1
ATOM 682 N N . ASP A 1 84 ? 10.938 -8.623 -21.566 1.00 95.50 84 ASP A N 1
ATOM 683 C CA . ASP A 1 84 ? 10.530 -8.484 -22.964 1.00 95.50 84 ASP A CA 1
ATOM 684 C C . ASP A 1 84 ? 10.948 -7.130 -23.562 1.00 95.50 84 ASP A C 1
ATOM 686 O O . ASP A 1 84 ? 11.385 -7.076 -24.714 1.00 95.50 84 ASP A O 1
ATOM 690 N N . LEU A 1 85 ? 10.905 -6.036 -22.794 1.00 95.12 85 LEU A N 1
ATOM 691 C CA . LEU A 1 85 ? 11.463 -4.745 -23.224 1.00 95.12 85 LEU A CA 1
ATOM 692 C C . LEU A 1 85 ? 12.973 -4.845 -23.484 1.00 95.12 85 LEU A C 1
ATOM 694 O O . LEU A 1 85 ? 13.451 -4.386 -24.523 1.00 95.12 85 LEU A O 1
ATOM 698 N N . ILE A 1 86 ? 13.712 -5.515 -22.595 1.00 94.94 86 ILE A N 1
ATOM 699 C CA . ILE A 1 86 ? 15.156 -5.738 -22.745 1.00 94.94 86 ILE A CA 1
ATOM 700 C C . ILE A 1 86 ? 15.454 -6.569 -24.001 1.00 94.94 86 ILE A C 1
ATOM 702 O O . ILE A 1 86 ? 16.364 -6.225 -24.757 1.00 94.94 86 ILE A O 1
ATOM 706 N N . ARG A 1 87 ? 14.671 -7.622 -24.280 1.00 94.69 87 ARG A N 1
ATOM 707 C CA . ARG A 1 87 ? 14.783 -8.405 -25.530 1.00 94.69 87 ARG A CA 1
ATOM 708 C C . ARG A 1 87 ? 14.563 -7.536 -26.769 1.00 94.69 87 ARG A C 1
ATOM 710 O O . ARG A 1 87 ? 15.252 -7.710 -27.771 1.00 94.69 87 ARG A O 1
ATOM 717 N N . ASN A 1 88 ? 13.685 -6.542 -26.671 1.00 93.50 88 ASN A N 1
ATOM 718 C CA . ASN A 1 88 ? 13.435 -5.540 -27.708 1.00 93.50 88 ASN A CA 1
ATOM 719 C C . ASN A 1 88 ? 14.411 -4.346 -27.668 1.00 93.50 88 ASN A C 1
ATOM 721 O O . ASN A 1 88 ? 14.147 -3.317 -28.283 1.00 93.50 88 ASN A O 1
ATOM 725 N N . HIS A 1 89 ? 15.553 -4.493 -26.985 1.00 93.62 89 HIS A N 1
ATOM 726 C CA . HIS A 1 89 ? 16.656 -3.525 -26.942 1.00 93.62 89 HIS A CA 1
ATOM 727 C C . HIS A 1 89 ? 16.301 -2.207 -26.229 1.00 93.62 89 HIS A C 1
ATOM 729 O O . HIS A 1 89 ? 16.950 -1.178 -26.423 1.00 93.62 89 HIS A O 1
ATOM 735 N N . ILE A 1 90 ? 15.289 -2.245 -25.360 1.00 93.69 90 ILE A N 1
ATOM 736 C CA . ILE A 1 90 ? 14.906 -1.144 -24.480 1.00 93.69 90 ILE A CA 1
ATOM 737 C C . ILE A 1 90 ? 15.477 -1.435 -23.090 1.00 93.69 90 ILE A C 1
ATOM 739 O O . ILE A 1 90 ? 14.927 -2.213 -22.315 1.00 93.69 90 ILE A O 1
ATOM 743 N N . TYR A 1 91 ? 16.602 -0.796 -22.772 1.00 91.75 91 TYR A N 1
ATOM 744 C CA . TYR A 1 91 ? 17.329 -1.002 -21.509 1.00 91.75 91 TYR A CA 1
ATOM 745 C C . TYR A 1 91 ? 16.991 0.033 -20.430 1.00 91.75 91 TYR A C 1
ATOM 747 O O . TYR A 1 91 ? 17.378 -0.115 -19.271 1.00 91.75 91 TYR A O 1
ATOM 755 N N . HIS A 1 92 ? 16.261 1.084 -20.802 1.00 91.75 92 HIS A N 1
ATOM 756 C CA . HIS A 1 92 ? 15.840 2.144 -19.899 1.00 91.75 92 HIS A CA 1
ATOM 757 C C . HIS A 1 92 ? 14.322 2.226 -19.890 1.00 91.75 92 HIS A C 1
ATOM 759 O O . HIS A 1 92 ? 13.700 2.547 -20.898 1.00 91.75 92 HIS A O 1
ATOM 765 N N . VAL A 1 93 ? 13.736 1.948 -18.730 1.00 89.94 93 VAL A N 1
ATOM 766 C CA . VAL A 1 93 ? 12.298 2.077 -18.518 1.00 89.94 93 VAL A CA 1
ATOM 767 C C . VAL A 1 93 ? 12.020 3.486 -18.011 1.00 89.94 93 VAL A C 1
ATOM 769 O O . VAL A 1 93 ? 12.305 3.811 -16.857 1.00 89.94 93 VAL A O 1
ATOM 772 N N . THR A 1 94 ? 11.477 4.339 -18.873 1.00 93.06 94 THR A N 1
ATOM 773 C CA . THR A 1 94 ? 10.944 5.643 -18.475 1.00 93.06 94 THR A CA 1
ATOM 774 C C . THR A 1 94 ? 9.448 5.521 -18.182 1.00 93.06 94 THR A C 1
ATOM 776 O O . THR A 1 94 ? 8.880 4.430 -18.163 1.00 93.06 94 THR A O 1
ATOM 779 N N . LYS A 1 95 ? 8.759 6.647 -17.962 1.00 89.94 95 LYS A N 1
ATOM 780 C CA . LYS A 1 95 ? 7.294 6.646 -17.815 1.00 89.94 95 LYS A CA 1
ATOM 781 C C . LYS A 1 95 ? 6.571 6.109 -19.057 1.00 89.94 95 LYS A C 1
ATOM 783 O O . LYS A 1 95 ? 5.473 5.577 -18.909 1.00 89.94 95 LYS A O 1
ATOM 788 N N . LEU A 1 96 ? 7.167 6.263 -20.243 1.00 91.94 96 LEU A N 1
ATOM 789 C CA . LEU A 1 96 ? 6.580 5.821 -21.509 1.00 91.94 96 LEU A CA 1
ATOM 790 C C . LEU A 1 96 ? 6.522 4.296 -21.605 1.00 91.94 96 LEU A C 1
ATOM 792 O O . LEU A 1 96 ? 5.525 3.762 -22.073 1.00 91.94 96 LEU A O 1
ATOM 796 N N . GLU A 1 97 ? 7.543 3.606 -21.104 1.00 92.38 97 GLU A N 1
ATOM 797 C CA . GLU A 1 97 ? 7.625 2.145 -21.090 1.00 92.38 97 GLU A CA 1
ATOM 798 C C . GLU A 1 97 ? 6.966 1.557 -19.837 1.00 92.38 97 GLU A C 1
ATOM 800 O O . GLU A 1 97 ? 6.317 0.514 -19.905 1.00 92.38 97 GLU A O 1
ATOM 805 N N . PHE A 1 98 ? 7.077 2.254 -18.699 1.00 93.62 98 PHE A N 1
ATOM 806 C CA . PHE A 1 98 ? 6.524 1.813 -17.419 1.00 93.62 98 PHE A CA 1
ATOM 807 C C . PHE A 1 98 ? 5.009 1.629 -17.481 1.00 93.62 98 PHE A C 1
ATOM 809 O O . PHE A 1 98 ? 4.512 0.582 -17.084 1.00 93.62 98 PHE A O 1
ATOM 816 N N . LEU A 1 99 ? 4.255 2.635 -17.947 1.00 94.19 99 LEU A N 1
ATOM 817 C CA . LEU A 1 99 ? 2.790 2.593 -17.870 1.00 94.19 99 LEU A CA 1
ATOM 818 C C . LEU A 1 99 ? 2.179 1.463 -18.721 1.00 94.19 99 LEU A C 1
ATOM 820 O O . LEU A 1 99 ? 1.320 0.752 -18.196 1.00 94.19 99 LEU A O 1
ATOM 824 N N . PRO A 1 100 ? 2.602 1.238 -19.983 1.00 94.38 100 PRO A N 1
ATOM 825 C CA . PRO A 1 100 ? 2.146 0.093 -20.767 1.00 94.38 100 PRO A CA 1
ATOM 826 C C . PRO A 1 100 ? 2.546 -1.249 -20.151 1.00 94.38 100 PRO A C 1
ATOM 828 O O . PRO A 1 100 ? 1.692 -2.124 -20.032 1.00 94.38 100 PRO A O 1
ATOM 831 N N . ALA A 1 101 ? 3.800 -1.400 -19.709 1.00 94.62 101 ALA A N 1
ATOM 832 C CA . ALA A 1 101 ? 4.279 -2.633 -19.084 1.00 94.62 101 ALA A CA 1
ATOM 833 C C . ALA A 1 101 ? 3.533 -2.935 -17.775 1.00 94.62 101 ALA A C 1
ATOM 835 O O . ALA A 1 101 ? 3.107 -4.059 -17.530 1.00 94.62 101 ALA A O 1
ATOM 836 N N . PHE A 1 102 ? 3.301 -1.917 -16.949 1.00 94.38 102 PHE A N 1
ATOM 837 C CA . PHE A 1 102 ? 2.545 -2.052 -15.710 1.00 94.38 102 PHE A CA 1
ATOM 838 C C . PHE A 1 102 ? 1.086 -2.430 -15.981 1.00 94.38 102 PHE A C 1
ATOM 840 O O . PHE A 1 102 ? 0.568 -3.339 -15.343 1.00 94.38 102 PHE A O 1
ATOM 847 N N . LYS A 1 103 ? 0.441 -1.795 -16.968 1.00 94.06 103 LYS A N 1
ATOM 848 C CA . LYS A 1 103 ? -0.930 -2.126 -17.386 1.00 94.06 103 LYS A CA 1
ATOM 849 C C . LYS A 1 103 ? -1.051 -3.535 -17.980 1.00 94.06 103 LYS A C 1
ATOM 851 O O . LYS A 1 103 ? -2.112 -4.132 -17.907 1.00 94.06 103 LYS A O 1
ATOM 856 N N . ALA A 1 104 ? 0.001 -4.062 -18.600 1.00 93.81 104 ALA A N 1
ATOM 857 C CA . ALA A 1 104 ? 0.007 -5.446 -19.072 1.00 93.81 104 ALA A CA 1
ATOM 858 C C . ALA A 1 104 ? 0.160 -6.458 -17.920 1.00 93.81 104 ALA A C 1
ATOM 860 O O . ALA A 1 104 ? -0.262 -7.605 -18.050 1.00 93.81 104 ALA A O 1
ATOM 861 N N . ALA A 1 105 ? 0.761 -6.044 -16.800 1.00 93.25 105 ALA A N 1
ATOM 862 C CA . ALA A 1 105 ? 0.999 -6.879 -15.626 1.00 93.25 105 ALA A CA 1
ATOM 863 C C . ALA A 1 105 ? -0.137 -6.856 -14.579 1.00 93.25 105 ALA A C 1
ATOM 865 O O . ALA A 1 105 ? -0.172 -7.753 -13.734 1.00 93.25 105 ALA A O 1
ATOM 866 N N . TYR A 1 106 ? -1.027 -5.855 -14.617 1.00 88.62 106 TYR A N 1
ATOM 867 C CA . TYR A 1 106 ? -2.124 -5.611 -13.666 1.00 88.62 106 TYR A CA 1
ATOM 868 C C . TYR A 1 106 ? -3.471 -5.456 -14.377 1.00 88.62 106 TYR A C 1
ATOM 870 O O . TYR A 1 106 ? -4.418 -6.178 -13.995 1.00 88.62 106 TYR A O 1
#

Radius of gyration: 18.56 Å; Cα contacts (8 Å,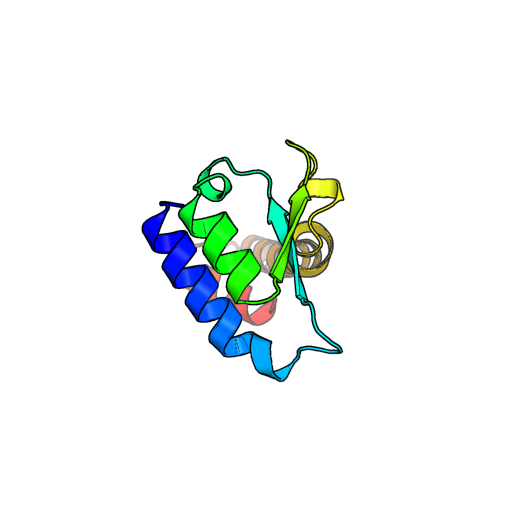 |Δi|>4): 80; chains: 1; bounding box: 38×27×49 Å

Solvent-accessible surface area (backbone atoms only — not comparable to full-atom values): 6260 Å² total; per-residue (Å²): 119,57,59,68,58,49,51,53,47,50,54,50,50,48,72,76,44,57,89,72,56,67,84,81,57,42,84,44,81,42,74,60,59,82,63,62,76,48,70,69,50,53,51,52,29,59,78,67,34,40,47,76,46,69,41,63,81,92,38,50,85,80,65,34,62,57,51,58,63,56,45,41,58,40,50,55,41,30,49,53,42,50,52,52,36,42,74,70,73,45,86,73,79,48,75,80,51,42,55,58,36,46,61,75,38,106